Protein AF-A0A414RBR1-F1 (afdb_monomer_lite)

Structure (mmCIF, N/CA/C/O backbone):
data_AF-A0A414RBR1-F1
#
_entry.id   AF-A0A414RBR1-F1
#
loop_
_atom_site.group_PDB
_atom_site.id
_atom_site.type_symbol
_atom_site.label_atom_id
_atom_site.label_alt_id
_atom_site.label_comp_id
_atom_site.label_asym_id
_atom_site.label_entity_id
_atom_site.label_seq_id
_atom_site.pdbx_PDB_ins_code
_atom_site.Cartn_x
_atom_site.Cartn_y
_atom_site.Cartn_z
_atom_site.occupancy
_atom_site.B_iso_or_equiv
_atom_site.auth_seq_id
_atom_site.auth_comp_id
_atom_site.auth_asym_id
_atom_site.auth_atom_id
_atom_site.pdbx_PDB_model_num
ATOM 1 N N . ALA A 1 1 ? -23.745 4.382 7.508 1.00 47.31 1 ALA A N 1
ATOM 2 C CA . ALA A 1 1 ? -23.301 4.927 8.810 1.00 47.31 1 ALA A CA 1
ATOM 3 C C . ALA A 1 1 ? -24.343 4.579 9.863 1.00 47.31 1 ALA A C 1
ATOM 5 O O . ALA A 1 1 ? -25.525 4.709 9.572 1.00 47.31 1 ALA A O 1
ATOM 6 N N . ILE A 1 2 ? -23.935 4.115 11.048 1.00 47.78 2 ILE A N 1
ATOM 7 C CA . ILE A 1 2 ? -24.866 3.953 12.175 1.00 47.78 2 ILE A CA 1
ATOM 8 C C . ILE A 1 2 ? -25.312 5.358 12.589 1.00 47.78 2 ILE A C 1
ATOM 10 O O . ILE A 1 2 ? -24.468 6.207 12.883 1.00 47.78 2 ILE A O 1
ATOM 14 N N . THR A 1 3 ? -26.616 5.621 12.568 1.00 46.06 3 THR A N 1
ATOM 15 C CA . THR A 1 3 ? -27.201 6.905 12.969 1.00 46.06 3 THR A CA 1
ATOM 16 C C . THR A 1 3 ? -26.721 7.266 14.381 1.00 46.06 3 THR A C 1
ATOM 18 O O . THR A 1 3 ? -26.998 6.537 15.328 1.00 46.06 3 THR A O 1
ATOM 21 N N . GLY A 1 4 ? -25.962 8.361 14.518 1.00 55.44 4 GLY A N 1
ATOM 22 C CA . GLY A 1 4 ? -25.436 8.844 15.804 1.00 55.44 4 GLY A CA 1
ATOM 23 C C . GLY A 1 4 ? -23.935 8.635 16.061 1.00 55.44 4 GLY A C 1
ATOM 24 O O . GLY A 1 4 ? -23.436 9.162 17.052 1.00 55.44 4 GLY A O 1
ATOM 25 N N . MET A 1 5 ? -23.188 7.939 15.193 1.00 66.56 5 MET A N 1
ATOM 26 C CA . MET A 1 5 ? -21.717 7.955 15.265 1.00 66.56 5 MET A CA 1
ATOM 27 C C . MET A 1 5 ? -21.146 9.214 14.604 1.00 66.56 5 MET A C 1
ATOM 29 O O . MET A 1 5 ? -21.407 9.471 13.430 1.00 66.56 5 MET A O 1
ATOM 33 N N . SER A 1 6 ? -20.338 9.971 15.348 1.00 72.81 6 SER A N 1
ATOM 34 C CA . SER A 1 6 ? -19.590 11.128 14.851 1.00 72.81 6 SER A CA 1
ATOM 35 C C . SER A 1 6 ? -18.078 10.876 14.889 1.00 72.81 6 SER A C 1
ATOM 37 O O . SER A 1 6 ? -17.533 10.300 15.838 1.00 72.81 6 SER A O 1
ATOM 39 N N . TYR A 1 7 ? -17.392 11.325 13.840 1.00 76.56 7 TYR A N 1
ATOM 40 C CA . TYR A 1 7 ? -15.932 11.390 13.808 1.00 76.56 7 TYR A CA 1
ATOM 41 C C . TYR A 1 7 ? -15.462 12.702 14.431 1.00 76.56 7 TYR A C 1
ATOM 43 O O . TYR A 1 7 ? -16.130 13.733 14.321 1.00 76.56 7 TYR A O 1
ATOM 51 N N . LEU A 1 8 ? -14.307 12.668 15.090 1.00 77.69 8 LEU A N 1
ATOM 52 C CA . LEU A 1 8 ? -13.676 13.878 15.602 1.00 77.69 8 LEU A CA 1
ATOM 53 C C . LEU A 1 8 ? -13.139 14.721 14.434 1.00 77.69 8 LEU A C 1
ATOM 55 O O . LEU A 1 8 ? -12.698 14.156 13.434 1.00 77.69 8 LEU A O 1
ATOM 59 N N . PRO A 1 9 ? -13.078 16.060 14.557 1.00 74.69 9 PRO A N 1
ATOM 60 C CA . PRO A 1 9 ? -12.467 16.908 13.533 1.00 74.69 9 PRO A CA 1
ATOM 61 C C . PRO A 1 9 ? -11.036 16.493 13.167 1.00 74.69 9 PRO A C 1
ATOM 63 O O . PRO A 1 9 ? -10.667 16.560 12.001 1.00 74.69 9 PRO A O 1
ATOM 66 N N . SER A 1 10 ? -10.251 16.003 14.132 1.00 73.00 10 SER A N 1
ATOM 67 C CA . SER A 1 10 ? -8.903 15.471 13.893 1.00 73.00 10 SER A CA 1
ATOM 68 C C . SER A 1 10 ? -8.895 14.175 13.075 1.00 73.00 10 SER A C 1
ATOM 70 O O . SER A 1 10 ? -7.985 13.969 12.283 1.00 73.00 10 SER A O 1
ATOM 72 N N . GLU A 1 11 ? -9.908 13.319 13.220 1.00 74.88 11 GLU A N 1
ATOM 73 C CA . GLU A 1 11 ? -10.075 12.116 12.391 1.00 74.88 11 GLU A CA 1
ATOM 74 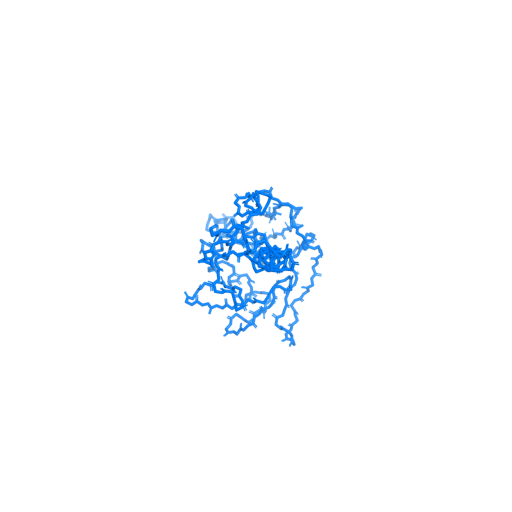C C . GLU A 1 11 ? -10.506 12.500 10.973 1.00 74.88 11 GLU A C 1
ATOM 76 O O . GLU A 1 11 ? -9.955 11.999 9.998 1.00 74.88 11 GLU A O 1
ATOM 81 N N . ILE A 1 12 ? -11.416 13.470 10.853 1.00 70.50 12 ILE A N 1
ATOM 82 C CA . ILE A 1 12 ? -11.856 13.993 9.555 1.00 70.50 12 ILE A CA 1
ATOM 83 C C . ILE A 1 12 ? -10.700 14.650 8.800 1.00 70.50 12 ILE A C 1
ATOM 85 O O . ILE A 1 12 ? -10.550 14.426 7.603 1.00 70.50 12 ILE A O 1
ATOM 89 N N . GLN A 1 13 ? -9.851 15.415 9.491 1.00 66.19 13 GLN A N 1
ATOM 90 C CA . GLN A 1 13 ? -8.669 16.025 8.883 1.00 66.19 13 GLN A CA 1
ATOM 91 C C . GLN A 1 13 ? -7.728 14.980 8.279 1.00 66.19 13 GLN A C 1
ATOM 93 O O . GLN A 1 13 ? -7.186 15.221 7.207 1.00 66.19 13 GLN A O 1
ATOM 98 N N . THR A 1 14 ? -7.581 13.806 8.902 1.00 66.06 14 THR A N 1
ATOM 99 C CA . THR A 1 14 ? -6.725 12.736 8.358 1.00 66.06 14 THR A CA 1
ATOM 100 C C . THR A 1 14 ? -7.286 12.057 7.108 1.00 66.06 14 THR A C 1
ATOM 102 O O . THR A 1 14 ? -6.515 11.487 6.345 1.00 66.06 14 THR A O 1
ATOM 105 N N . PHE A 1 15 ? -8.598 12.149 6.854 1.00 64.25 15 PHE A N 1
ATOM 106 C CA . PHE A 1 15 ? -9.256 11.468 5.733 1.00 64.25 15 PHE A CA 1
ATOM 107 C C . PHE A 1 15 ? -8.957 12.061 4.348 1.00 64.25 15 PHE A C 1
ATOM 109 O O . PHE A 1 15 ? -9.255 11.416 3.346 1.00 64.25 15 PHE A O 1
ATOM 116 N N . GLY A 1 16 ? -8.420 13.282 4.270 1.00 53.22 16 GLY A N 1
ATOM 117 C CA . GLY A 1 16 ? -8.285 14.006 2.999 1.00 53.22 16 GLY A CA 1
ATOM 118 C C . GLY A 1 16 ? -7.032 14.865 2.855 1.00 53.22 16 GLY A C 1
ATOM 119 O O . GLY A 1 16 ? -6.900 15.574 1.858 1.00 53.22 16 GLY A O 1
ATOM 120 N N . THR A 1 17 ? -6.109 14.838 3.819 1.00 58.72 17 THR A N 1
ATOM 121 C CA . THR A 1 17 ? -4.836 15.553 3.696 1.00 58.72 17 THR A CA 1
ATOM 122 C C . THR A 1 17 ? -3.817 14.722 2.919 1.00 58.72 17 THR A C 1
ATOM 124 O O . THR A 1 17 ? -3.372 13.658 3.346 1.00 58.72 17 THR A O 1
ATOM 127 N N . ILE A 1 18 ? -3.442 15.246 1.748 1.00 56.06 18 ILE A N 1
ATOM 128 C CA . ILE A 1 18 ? -2.525 14.621 0.776 1.00 56.06 18 ILE A CA 1
ATOM 129 C C . ILE A 1 18 ? -1.086 14.502 1.321 1.00 56.06 18 ILE A C 1
ATOM 131 O O . ILE A 1 18 ? -0.290 13.721 0.816 1.00 56.06 18 ILE A O 1
ATOM 135 N N . GLN A 1 19 ? -0.756 15.257 2.371 1.00 65.94 19 GLN A N 1
ATOM 136 C CA . GLN A 1 19 ? 0.609 15.424 2.859 1.00 65.94 19 GLN A CA 1
ATOM 137 C C . GLN A 1 19 ? 0.665 15.173 4.370 1.00 65.94 19 GLN A C 1
ATOM 139 O O . GLN A 1 19 ? 0.590 16.092 5.185 1.00 65.94 19 GLN A O 1
ATOM 144 N N . GLN A 1 20 ? 0.719 13.900 4.753 1.00 80.25 20 GLN A N 1
ATOM 145 C CA . GLN A 1 20 ? 0.995 13.490 6.129 1.00 80.25 20 GLN A CA 1
ATOM 146 C C . GLN A 1 20 ? 2.149 12.487 6.126 1.00 80.25 20 GLN A C 1
ATOM 148 O O . GLN A 1 20 ? 2.267 11.732 5.170 1.00 80.25 20 GLN A O 1
ATOM 153 N N . PRO A 1 21 ? 2.994 12.436 7.165 1.00 90.75 21 PRO A N 1
ATOM 154 C CA . PRO A 1 21 ? 4.058 11.443 7.218 1.00 90.75 21 PRO A CA 1
ATOM 155 C C . PRO A 1 21 ? 3.514 10.013 7.218 1.00 90.75 21 PRO A C 1
ATOM 157 O O . PRO A 1 21 ? 2.479 9.733 7.840 1.00 90.75 21 PRO A O 1
ATOM 160 N N . PHE A 1 22 ? 4.242 9.094 6.589 1.00 93.06 22 PHE A N 1
ATOM 161 C CA . PHE A 1 22 ? 3.967 7.668 6.717 1.00 93.06 22 PHE A CA 1
ATOM 162 C C . PHE A 1 22 ? 4.243 7.205 8.156 1.00 93.06 22 PHE A C 1
ATOM 164 O O . PHE A 1 22 ? 5.182 7.656 8.830 1.00 93.06 22 PHE A O 1
ATOM 171 N N . LYS A 1 23 ? 3.416 6.285 8.652 1.00 93.50 23 LYS A N 1
ATOM 172 C CA . LYS A 1 23 ? 3.576 5.676 9.978 1.00 93.50 23 LYS A CA 1
ATOM 173 C C . LYS A 1 23 ? 4.597 4.550 9.936 1.00 93.50 23 LYS A C 1
ATOM 175 O O . LYS A 1 23 ? 5.413 4.438 10.851 1.00 93.50 23 LYS A O 1
ATOM 180 N N . THR A 1 24 ? 4.552 3.721 8.898 1.00 95.81 24 THR A N 1
ATOM 181 C CA . THR A 1 24 ? 5.395 2.529 8.802 1.00 95.81 24 THR A CA 1
ATOM 182 C C . THR A 1 24 ? 6.837 2.913 8.489 1.00 95.81 24 THR A C 1
ATOM 184 O O . THR A 1 24 ? 7.117 3.706 7.591 1.00 95.81 24 THR A O 1
ATOM 187 N N . ARG A 1 25 ? 7.779 2.344 9.248 1.00 95.44 25 ARG A N 1
ATOM 188 C CA . ARG A 1 25 ? 9.220 2.593 9.124 1.00 95.44 25 ARG A CA 1
ATOM 189 C C . ARG A 1 25 ? 9.972 1.321 8.785 1.00 95.44 25 ARG A C 1
ATOM 191 O O . ARG A 1 25 ? 9.668 0.254 9.316 1.00 95.44 25 ARG A O 1
ATOM 198 N N . GLY A 1 26 ? 11.000 1.478 7.959 1.00 90.44 26 GLY A N 1
ATOM 199 C CA . GLY A 1 26 ? 11.822 0.381 7.485 1.00 90.44 26 GLY A CA 1
ATOM 200 C C . GLY A 1 26 ? 11.125 -0.468 6.428 1.00 90.44 26 GLY A C 1
ATOM 201 O O . GLY A 1 26 ? 10.006 -0.199 5.996 1.00 90.44 26 GLY A O 1
ATOM 202 N N . TYR A 1 27 ? 11.835 -1.508 6.021 1.00 90.44 27 TYR A N 1
ATOM 203 C CA . TYR A 1 27 ? 11.432 -2.436 4.980 1.00 90.44 27 TYR A CA 1
ATOM 204 C C . TYR A 1 27 ? 11.510 -3.857 5.527 1.00 90.44 27 TYR A C 1
ATOM 206 O O . TYR A 1 27 ? 12.488 -4.217 6.189 1.00 90.44 27 TYR A O 1
ATOM 214 N N . LYS A 1 28 ? 10.501 -4.670 5.222 1.00 92.88 28 LYS A N 1
ATOM 215 C CA . LYS A 1 28 ? 10.586 -6.126 5.351 1.00 92.88 28 LYS A CA 1
ATOM 216 C C . LYS A 1 28 ? 10.245 -6.723 3.991 1.00 92.88 28 LYS A C 1
ATOM 218 O O . LYS A 1 28 ? 9.163 -6.410 3.482 1.00 92.88 28 LYS A O 1
ATOM 223 N N . PRO A 1 29 ? 11.136 -7.556 3.422 1.00 91.69 29 PRO A N 1
ATOM 224 C CA . PRO A 1 29 ? 10.839 -8.289 2.204 1.00 91.69 29 PRO A CA 1
ATOM 225 C C . PRO A 1 29 ? 9.559 -9.100 2.326 1.00 91.69 29 PRO A C 1
ATOM 227 O O . PRO A 1 29 ? 9.114 -9.414 3.431 1.00 91.69 29 PRO A O 1
ATOM 230 N N . TYR A 1 30 ? 9.015 -9.457 1.169 1.00 96.12 30 TYR A N 1
ATOM 231 C CA . TYR A 1 30 ? 7.874 -10.348 1.085 1.00 96.12 30 TYR A CA 1
ATOM 232 C C . TYR A 1 30 ? 8.116 -11.666 1.843 1.00 96.12 30 TYR A C 1
ATOM 234 O O . TYR A 1 30 ? 9.139 -12.327 1.646 1.00 96.12 30 TYR A O 1
ATOM 242 N N . ASP A 1 31 ? 7.156 -12.045 2.685 1.00 96.81 31 ASP A N 1
ATOM 243 C CA . ASP A 1 31 ? 7.076 -13.342 3.352 1.00 96.81 31 ASP A CA 1
ATOM 244 C C . ASP A 1 31 ? 5.935 -14.179 2.737 1.00 96.81 31 ASP A C 1
ATOM 246 O O . ASP A 1 31 ? 4.757 -13.856 2.942 1.00 96.81 31 ASP A O 1
ATOM 250 N N . PRO A 1 32 ? 6.241 -15.284 2.029 1.00 96.38 32 PRO A N 1
ATOM 251 C CA . PRO A 1 32 ? 5.228 -16.136 1.412 1.00 96.38 32 PRO A CA 1
ATOM 252 C C . PRO A 1 32 ? 4.354 -16.886 2.421 1.00 96.38 32 PRO A C 1
ATOM 254 O O . PRO A 1 32 ? 3.201 -17.196 2.110 1.00 96.38 32 PRO A O 1
ATOM 257 N N . GLY A 1 33 ? 4.867 -17.164 3.627 1.00 96.50 33 GLY A N 1
ATOM 258 C CA . GLY A 1 33 ? 4.132 -17.898 4.658 1.00 96.50 33 GLY A CA 1
ATOM 259 C C . GLY A 1 33 ? 2.928 -17.117 5.178 1.00 96.50 33 GLY A C 1
ATOM 260 O O . GLY A 1 33 ? 1.886 -17.699 5.471 1.00 96.50 33 GLY A O 1
ATOM 261 N N . THR A 1 34 ? 3.055 -15.792 5.233 1.00 96.44 34 THR A N 1
ATOM 262 C CA . THR A 1 34 ? 2.003 -14.872 5.690 1.00 96.44 34 THR A CA 1
ATOM 263 C C . THR A 1 34 ? 1.411 -14.017 4.568 1.00 96.44 34 THR A C 1
ATOM 265 O O . THR A 1 34 ? 0.489 -13.247 4.815 1.00 96.44 34 THR A O 1
ATOM 268 N N . ASN A 1 35 ? 1.913 -14.159 3.337 1.00 97.94 35 ASN A N 1
ATOM 269 C CA . ASN A 1 35 ? 1.598 -13.299 2.194 1.00 97.94 35 ASN A CA 1
ATOM 270 C C . ASN A 1 35 ? 1.748 -11.805 2.512 1.00 97.94 35 ASN A C 1
ATOM 272 O O . ASN A 1 35 ? 0.879 -10.997 2.177 1.00 97.94 35 ASN A O 1
ATOM 276 N N . SER A 1 36 ? 2.820 -11.454 3.225 1.00 97.75 36 SER A N 1
ATOM 277 C CA . SER A 1 36 ? 2.977 -10.127 3.810 1.00 97.75 36 SER A CA 1
ATOM 278 C C . SER A 1 36 ? 4.201 -9.392 3.291 1.00 97.75 36 SER A C 1
ATOM 280 O O . SER A 1 36 ? 5.220 -10.000 2.979 1.00 97.75 36 SER A O 1
ATOM 282 N N . ILE A 1 37 ? 4.111 -8.068 3.212 1.00 97.50 37 ILE A N 1
ATOM 283 C CA . ILE A 1 37 ? 5.230 -7.180 2.894 1.00 97.50 37 ILE A CA 1
ATOM 284 C C . ILE A 1 37 ? 5.161 -5.926 3.770 1.00 97.50 37 ILE A C 1
ATOM 286 O O . ILE A 1 37 ? 4.084 -5.483 4.176 1.00 97.50 37 ILE A O 1
ATOM 290 N N . THR A 1 38 ? 6.315 -5.340 4.093 1.00 97.25 38 THR A N 1
ATOM 291 C CA . THR A 1 38 ? 6.377 -4.033 4.764 1.00 97.25 38 THR A CA 1
ATOM 292 C C . THR A 1 38 ? 7.083 -3.022 3.874 1.00 97.25 38 THR A C 1
ATOM 294 O O . THR A 1 38 ? 8.264 -3.178 3.574 1.00 97.25 38 THR A O 1
ATOM 297 N N . ILE A 1 39 ? 6.351 -1.977 3.501 1.00 96.06 39 ILE A N 1
ATOM 298 C CA . ILE A 1 39 ? 6.760 -0.856 2.662 1.00 96.06 39 ILE A CA 1
ATOM 299 C C . ILE A 1 39 ? 6.666 0.408 3.527 1.00 96.06 39 ILE A C 1
ATOM 301 O O . ILE A 1 39 ? 5.610 1.029 3.632 1.00 96.06 39 ILE A O 1
ATOM 305 N N . GLY A 1 40 ? 7.757 0.760 4.203 1.00 95.38 40 GLY A N 1
ATOM 306 C CA . GLY A 1 40 ? 7.827 1.931 5.081 1.00 95.38 40 GLY A CA 1
ATOM 307 C C . GLY A 1 40 ? 8.934 2.908 4.699 1.00 95.38 40 GLY A C 1
ATOM 308 O O . GLY A 1 40 ? 9.706 2.665 3.769 1.00 95.38 40 GLY A O 1
ATOM 309 N N . VAL A 1 41 ? 9.046 4.011 5.442 1.00 96.81 41 VAL A N 1
ATOM 310 C CA . VAL A 1 41 ? 10.093 5.028 5.233 1.00 96.81 41 VAL A CA 1
ATOM 311 C C . VAL A 1 41 ? 11.482 4.393 5.249 1.00 96.81 41 VAL A C 1
ATOM 313 O O . VAL A 1 41 ? 11.800 3.598 6.138 1.00 96.81 41 VAL A O 1
ATOM 316 N N . GLY A 1 42 ? 12.300 4.755 4.262 1.00 94.56 42 GLY A N 1
ATOM 317 C CA . GLY A 1 42 ? 13.624 4.189 4.017 1.00 94.56 42 GLY A CA 1
ATOM 318 C C . GLY A 1 42 ? 13.628 2.960 3.101 1.00 94.56 42 GLY A C 1
ATOM 319 O O . GLY A 1 42 ? 14.706 2.484 2.749 1.00 94.56 42 GLY A O 1
ATOM 320 N N . SER A 1 43 ? 12.463 2.446 2.688 1.00 94.81 43 SER A N 1
ATOM 321 C CA . SER A 1 43 ? 12.394 1.374 1.686 1.00 94.81 43 SER A CA 1
ATOM 322 C C . SER A 1 43 ? 12.881 1.873 0.328 1.00 94.81 43 SER A C 1
ATOM 324 O O . SER A 1 43 ? 12.553 2.990 -0.078 1.00 94.81 43 SER A O 1
ATOM 326 N N . ARG A 1 44 ? 13.617 1.023 -0.395 1.00 93.88 44 ARG A N 1
ATOM 327 C CA . ARG A 1 44 ? 14.075 1.298 -1.759 1.00 93.88 44 ARG A CA 1
ATOM 328 C C . ARG A 1 44 ? 13.732 0.139 -2.686 1.00 93.88 44 ARG A C 1
ATOM 330 O O . ARG A 1 44 ? 14.067 -1.004 -2.388 1.00 93.88 44 ARG A O 1
ATOM 337 N N . PHE A 1 45 ? 13.133 0.453 -3.830 1.00 91.38 45 PHE A N 1
ATOM 338 C CA . PHE A 1 45 ? 12.705 -0.518 -4.836 1.00 91.38 45 PHE A CA 1
ATOM 339 C C . PHE A 1 45 ? 13.360 -0.211 -6.177 1.00 91.38 45 PHE A C 1
ATOM 341 O O . PHE A 1 45 ? 13.358 0.933 -6.623 1.00 91.38 45 PHE A O 1
ATOM 348 N N . ASN A 1 46 ? 13.925 -1.224 -6.829 1.00 89.44 46 ASN A N 1
ATOM 349 C CA . ASN A 1 46 ? 14.426 -1.112 -8.196 1.00 89.44 46 ASN A CA 1
ATOM 350 C C . ASN A 1 46 ? 13.359 -1.654 -9.152 1.00 89.44 46 ASN A C 1
ATOM 352 O O . ASN A 1 46 ? 12.896 -2.776 -8.967 1.00 89.44 46 ASN A O 1
ATOM 356 N N . LEU A 1 47 ? 12.981 -0.866 -10.159 1.00 84.00 47 LEU A N 1
ATOM 357 C CA . LEU A 1 47 ? 11.960 -1.242 -11.139 1.00 84.00 47 LEU A CA 1
ATOM 358 C C . LEU A 1 47 ? 12.511 -2.069 -12.311 1.00 84.00 47 LEU A C 1
ATOM 360 O O . LEU A 1 47 ? 11.753 -2.497 -13.175 1.00 84.00 47 LEU A O 1
ATOM 364 N N . GLY A 1 48 ? 13.827 -2.294 -12.373 1.00 83.44 48 GLY A N 1
ATOM 365 C CA . GLY A 1 48 ? 14.483 -3.114 -13.398 1.00 83.44 48 GLY A CA 1
ATOM 366 C C . GLY A 1 48 ? 14.591 -2.457 -14.778 1.00 83.44 48 GLY A C 1
ATOM 367 O O . GLY A 1 48 ? 15.241 -3.002 -15.663 1.00 83.44 48 GLY A O 1
ATOM 368 N N . ASN A 1 49 ? 14.010 -1.271 -14.960 1.00 81.50 49 ASN A N 1
ATOM 369 C CA . ASN A 1 49 ? 14.005 -0.496 -16.204 1.00 81.50 49 ASN A CA 1
ATOM 370 C C . ASN A 1 49 ? 14.843 0.795 -16.111 1.00 81.50 49 ASN A C 1
ATOM 372 O O . ASN A 1 49 ? 14.622 1.736 -16.868 1.00 81.50 49 ASN A O 1
ATOM 376 N N . GLY A 1 50 ? 15.773 0.857 -15.153 1.00 84.44 50 GLY A N 1
ATOM 377 C CA . GLY A 1 50 ? 16.614 2.031 -14.901 1.00 84.44 50 GLY A CA 1
ATOM 378 C C . GLY A 1 50 ? 16.012 3.055 -13.932 1.00 84.44 50 GLY A C 1
ATOM 379 O O . GLY A 1 50 ? 16.712 3.997 -13.562 1.00 84.44 50 GLY A O 1
ATOM 380 N N . TYR A 1 51 ? 14.768 2.861 -13.477 1.00 88.69 51 TYR A N 1
ATOM 381 C CA . TYR A 1 51 ? 14.197 3.614 -12.359 1.00 88.69 51 TYR A CA 1
ATOM 382 C C . TYR A 1 51 ? 14.362 2.879 -11.032 1.00 88.69 51 TYR A C 1
ATOM 384 O O . TYR A 1 51 ? 14.292 1.650 -10.939 1.00 88.69 51 TYR A O 1
ATOM 392 N N . SER A 1 52 ? 14.510 3.661 -9.972 1.00 91.19 52 SER A N 1
ATOM 393 C CA . SER A 1 52 ? 14.345 3.196 -8.602 1.00 91.19 52 SER A CA 1
ATOM 394 C C . SER A 1 52 ? 13.487 4.173 -7.815 1.00 91.19 52 SER A C 1
ATOM 396 O O . SER A 1 52 ? 13.397 5.342 -8.167 1.00 91.19 52 SER A O 1
ATOM 398 N N . MET A 1 53 ? 12.853 3.695 -6.755 1.00 92.69 53 MET A N 1
ATOM 399 C CA . MET A 1 53 ? 12.018 4.513 -5.887 1.00 92.69 53 MET A CA 1
ATOM 400 C C . MET A 1 53 ? 12.484 4.384 -4.450 1.00 92.69 53 MET A C 1
ATOM 402 O O . MET A 1 53 ? 12.827 3.286 -4.010 1.00 92.69 53 MET A O 1
ATOM 406 N N . THR A 1 54 ? 12.445 5.492 -3.722 1.00 95.31 54 THR A N 1
ATOM 407 C CA . THR A 1 54 ? 12.773 5.562 -2.300 1.00 95.31 54 THR A CA 1
ATOM 408 C C . THR A 1 54 ? 11.583 6.136 -1.546 1.00 95.31 54 THR A C 1
ATOM 410 O O . THR A 1 54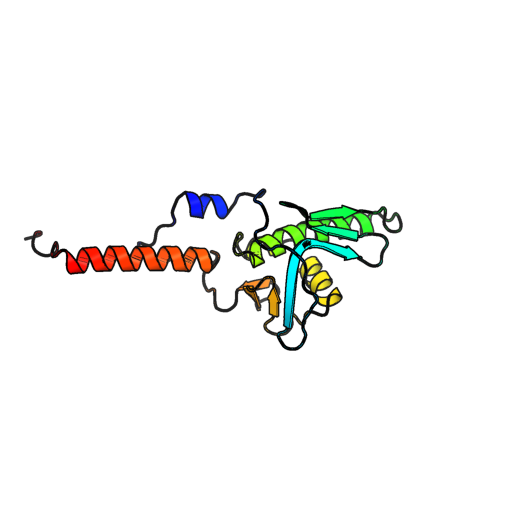 ? 11.094 7.215 -1.875 1.00 95.31 54 THR A O 1
ATOM 413 N N . VAL A 1 55 ? 11.115 5.428 -0.522 1.00 96.12 55 VAL A N 1
ATOM 414 C CA . VAL A 1 55 ? 10.050 5.912 0.361 1.00 96.12 55 VAL A CA 1
ATOM 415 C C . VAL A 1 55 ? 10.658 6.908 1.348 1.00 96.12 55 VAL A C 1
ATOM 417 O O . VAL A 1 55 ? 11.471 6.525 2.192 1.00 96.12 55 VAL A O 1
ATOM 420 N N . GLN A 1 56 ? 10.285 8.179 1.220 1.00 95.25 56 GLN A N 1
ATOM 421 C CA . GLN A 1 56 ? 10.700 9.268 2.105 1.00 95.25 56 GLN A CA 1
ATOM 422 C C . GLN A 1 56 ? 9.689 9.445 3.245 1.00 95.25 56 GLN A C 1
ATOM 424 O O . GLN A 1 56 ? 8.831 8.595 3.454 1.00 95.25 56 GLN A O 1
ATOM 429 N N . GLU A 1 57 ? 9.823 10.517 4.024 1.00 94.00 57 GLU A N 1
ATOM 430 C CA . GLU A 1 57 ? 9.021 10.768 5.227 1.00 94.00 57 GLU A CA 1
ATOM 431 C C . GLU A 1 57 ? 7.510 10.825 4.950 1.00 94.00 57 GLU A C 1
ATOM 433 O O . GLU A 1 57 ? 6.721 10.232 5.686 1.00 94.00 57 GLU A O 1
ATOM 438 N N . ASP A 1 58 ? 7.122 11.536 3.895 1.00 89.75 58 ASP A N 1
ATOM 439 C CA . ASP A 1 58 ? 5.741 11.880 3.544 1.00 89.75 58 ASP A CA 1
ATOM 440 C C . ASP A 1 58 ? 5.458 11.785 2.032 1.00 89.75 58 ASP A C 1
ATOM 442 O O . ASP A 1 58 ? 4.400 12.209 1.573 1.00 89.75 58 ASP A O 1
ATOM 446 N N . PHE A 1 59 ? 6.396 11.246 1.246 1.00 91.31 59 PHE A N 1
ATOM 447 C CA . PHE A 1 59 ? 6.217 10.999 -0.186 1.00 91.31 59 PHE A CA 1
ATOM 448 C C . PHE A 1 59 ? 7.104 9.856 -0.692 1.00 91.31 59 PHE A C 1
ATOM 450 O O . PHE A 1 59 ? 8.053 9.424 -0.034 1.00 91.31 59 PHE A O 1
ATOM 457 N N . VAL A 1 60 ? 6.824 9.379 -1.903 1.00 93.75 60 VAL A N 1
ATOM 458 C CA . VAL A 1 60 ? 7.688 8.436 -2.627 1.00 93.75 60 VAL A CA 1
ATOM 459 C C . VAL A 1 60 ? 8.509 9.204 -3.659 1.00 93.75 60 VAL A C 1
ATOM 461 O O . VAL A 1 60 ? 7.964 9.924 -4.492 1.00 93.75 60 VAL A O 1
ATOM 464 N N . TRP A 1 61 ? 9.831 9.072 -3.595 1.00 93.44 61 TRP A N 1
ATOM 465 C CA . TRP A 1 61 ? 10.765 9.729 -4.504 1.00 93.44 61 TRP A CA 1
ATOM 466 C C . TRP A 1 61 ? 11.190 8.784 -5.626 1.00 93.44 61 TRP A C 1
ATOM 468 O O . TRP A 1 61 ? 11.680 7.690 -5.346 1.00 93.44 61 TRP A O 1
ATOM 478 N N . GLY A 1 62 ? 11.040 9.209 -6.880 1.00 90.69 62 GLY A N 1
ATOM 479 C CA . GLY A 1 62 ? 11.584 8.513 -8.047 1.00 90.69 62 GLY A CA 1
ATOM 480 C C . GLY A 1 62 ? 13.003 8.974 -8.377 1.00 90.69 62 GLY A C 1
ATOM 481 O O . GLY A 1 62 ? 13.287 10.168 -8.400 1.00 90.69 62 GLY A O 1
ATOM 482 N N . GLU A 1 63 ? 13.889 8.028 -8.669 1.00 88.00 63 GLU A N 1
ATOM 483 C CA . GLU A 1 63 ? 15.272 8.257 -9.087 1.00 88.00 63 GLU A CA 1
ATOM 484 C C . GLU A 1 63 ? 15.569 7.520 -10.396 1.00 88.00 63 GLU A C 1
ATOM 486 O O . GLU A 1 63 ? 15.094 6.403 -10.614 1.00 88.00 63 GLU A O 1
ATOM 491 N N . GLY A 1 64 ? 16.438 8.106 -11.219 1.00 83.25 64 GLY A N 1
ATOM 492 C CA . GLY A 1 64 ? 16.881 7.534 -12.491 1.00 83.25 64 GLY A CA 1
ATOM 493 C C . GLY A 1 64 ? 16.267 8.230 -13.703 1.00 83.25 64 GLY A C 1
ATOM 494 O O . GLY A 1 64 ? 15.361 9.048 -13.580 1.00 83.25 64 GLY A O 1
ATOM 495 N N . TYR A 1 65 ? 16.801 7.905 -14.878 1.00 73.75 65 TYR A N 1
ATOM 496 C CA . TYR A 1 65 ? 16.349 8.430 -16.176 1.00 73.75 65 TYR A CA 1
ATOM 497 C C . TYR A 1 65 ? 15.742 7.328 -17.060 1.00 73.75 65 TYR A C 1
ATOM 499 O O . TYR A 1 65 ? 15.520 7.532 -18.255 1.00 73.75 65 TYR A O 1
ATOM 507 N N . GLY A 1 66 ? 15.529 6.142 -16.476 1.00 77.31 66 GLY A N 1
ATOM 508 C CA . GLY A 1 66 ? 15.032 4.969 -17.179 1.00 77.31 66 GLY A CA 1
ATOM 509 C C . GLY A 1 66 ? 15.843 4.621 -18.419 1.00 77.31 66 GLY A C 1
ATOM 510 O O . GLY A 1 66 ? 17.044 4.879 -18.505 1.00 77.31 66 GLY A O 1
ATOM 511 N N . ASN A 1 67 ? 15.137 4.090 -19.416 1.00 77.12 67 ASN A N 1
ATOM 512 C CA . ASN A 1 67 ? 15.657 3.892 -20.767 1.00 77.12 67 ASN A CA 1
ATOM 513 C C . ASN A 1 67 ? 15.436 5.124 -21.675 1.00 77.12 67 ASN A C 1
ATOM 515 O O . ASN A 1 67 ? 15.662 5.041 -22.881 1.00 77.12 67 ASN A O 1
ATOM 519 N N . GLY A 1 68 ? 14.975 6.255 -21.120 1.00 72.75 68 GLY A N 1
ATOM 520 C CA . GLY A 1 68 ? 14.732 7.504 -21.850 1.00 72.75 68 GLY A CA 1
ATOM 521 C C . GLY A 1 68 ? 13.440 7.554 -22.676 1.00 72.75 68 GLY A C 1
ATOM 522 O O . GLY A 1 68 ? 13.328 8.405 -23.560 1.00 72.75 68 GLY A O 1
ATOM 523 N N . SER A 1 69 ? 12.473 6.656 -22.438 1.00 83.25 69 SER A N 1
ATOM 524 C CA . SER A 1 69 ? 11.172 6.684 -23.119 1.00 83.25 69 SER A CA 1
ATOM 525 C C . SER A 1 69 ? 10.109 7.408 -22.285 1.00 83.25 69 SER A C 1
ATOM 527 O O . SER A 1 69 ? 9.968 7.167 -21.088 1.00 83.25 69 SER A O 1
ATOM 529 N N . LYS A 1 70 ? 9.289 8.245 -22.937 1.00 85.31 70 LYS A N 1
ATOM 530 C CA . LYS A 1 70 ? 8.190 8.973 -22.279 1.00 85.31 70 LYS A CA 1
ATOM 531 C C . LYS A 1 70 ? 7.178 8.033 -21.604 1.00 85.31 70 LYS A C 1
ATOM 533 O O . LYS A 1 70 ? 6.619 8.370 -20.568 1.00 85.31 70 LYS A O 1
ATOM 538 N N . ALA A 1 71 ? 6.948 6.857 -22.187 1.00 85.50 71 ALA A N 1
ATOM 539 C CA . ALA A 1 71 ? 6.049 5.859 -21.614 1.00 85.50 71 ALA A CA 1
ATOM 540 C C . ALA A 1 71 ? 6.602 5.276 -20.303 1.00 85.50 71 ALA A C 1
ATOM 542 O O . ALA A 1 71 ? 5.837 5.037 -19.368 1.00 85.50 71 ALA A O 1
ATOM 543 N N . ASP A 1 72 ? 7.922 5.082 -20.210 1.00 84.31 72 ASP A N 1
ATOM 544 C CA . ASP A 1 72 ? 8.556 4.628 -18.972 1.00 84.31 72 ASP A CA 1
ATOM 545 C C . ASP A 1 72 ? 8.510 5.713 -17.886 1.00 84.31 72 ASP A C 1
ATOM 547 O O . ASP A 1 72 ? 8.245 5.392 -16.727 1.00 84.31 72 ASP A O 1
ATOM 551 N N . ASP A 1 73 ? 8.687 6.988 -18.256 1.00 86.06 73 ASP A N 1
ATOM 552 C CA . ASP A 1 73 ? 8.536 8.130 -17.342 1.00 86.06 73 ASP A CA 1
ATOM 553 C C . ASP A 1 73 ? 7.108 8.217 -16.779 1.00 86.06 73 ASP A C 1
ATOM 555 O O . ASP A 1 73 ? 6.904 8.350 -15.570 1.00 86.06 73 ASP A O 1
ATOM 559 N N . GLU A 1 74 ? 6.096 8.121 -17.648 1.00 89.19 74 GLU A N 1
ATOM 560 C CA . GLU A 1 74 ? 4.685 8.138 -17.253 1.00 89.19 74 GLU A CA 1
ATOM 561 C C . GLU A 1 74 ? 4.355 6.955 -16.340 1.00 89.19 74 GLU A C 1
ATOM 563 O O . GLU A 1 74 ? 3.751 7.143 -15.283 1.00 89.19 74 GLU A O 1
ATOM 568 N N . ARG A 1 75 ? 4.816 5.746 -16.684 1.00 88.38 75 ARG A N 1
ATOM 569 C CA . ARG A 1 75 ? 4.634 4.563 -15.836 1.00 88.38 75 ARG A CA 1
ATOM 570 C C . ARG A 1 75 ? 5.305 4.735 -14.474 1.00 88.38 75 ARG A C 1
ATOM 572 O O . ARG A 1 75 ? 4.700 4.387 -13.464 1.00 88.38 75 ARG A O 1
ATOM 579 N N . CYS A 1 76 ? 6.516 5.292 -14.428 1.00 89.75 76 CYS A N 1
ATOM 580 C CA . CYS A 1 76 ? 7.222 5.573 -13.179 1.00 89.75 76 CYS A CA 1
ATOM 581 C C . CYS A 1 76 ? 6.414 6.528 -12.287 1.00 89.75 76 CYS A C 1
ATOM 583 O O . CYS A 1 76 ? 6.166 6.220 -11.122 1.00 89.75 76 CYS A O 1
ATOM 585 N N . ASN A 1 77 ? 5.900 7.625 -12.850 1.00 91.06 77 ASN A N 1
ATOM 586 C CA . ASN A 1 77 ? 5.055 8.575 -12.121 1.00 91.06 77 ASN A CA 1
ATOM 587 C C . ASN A 1 77 ? 3.767 7.932 -11.583 1.00 91.06 77 ASN A C 1
ATOM 589 O O . ASN A 1 77 ? 3.366 8.208 -10.450 1.00 91.06 77 ASN A O 1
ATOM 593 N N . MET A 1 78 ? 3.140 7.042 -12.357 1.00 94.69 78 MET A N 1
ATOM 594 C CA . MET A 1 78 ? 1.948 6.318 -11.910 1.00 94.69 78 MET A CA 1
ATOM 595 C C . MET A 1 78 ? 2.250 5.346 -10.767 1.00 94.69 78 MET A C 1
ATOM 597 O O . MET A 1 78 ? 1.464 5.256 -9.825 1.00 94.69 78 MET A O 1
ATOM 601 N N . ILE A 1 79 ? 3.401 4.667 -10.792 1.00 93.69 79 ILE A N 1
ATOM 602 C CA . ILE A 1 79 ? 3.820 3.803 -9.681 1.00 93.69 79 ILE A CA 1
ATOM 603 C C . ILE A 1 79 ? 4.151 4.639 -8.437 1.00 93.69 79 ILE A C 1
ATOM 605 O O . ILE A 1 79 ? 3.779 4.245 -7.337 1.00 93.69 79 ILE A O 1
ATOM 609 N N . ILE A 1 80 ? 4.779 5.810 -8.584 1.00 93.88 80 ILE A N 1
ATOM 610 C CA . ILE A 1 80 ? 5.039 6.733 -7.466 1.00 93.88 80 ILE A CA 1
ATOM 611 C C . ILE A 1 80 ? 3.724 7.152 -6.793 1.00 93.88 80 ILE A C 1
ATOM 613 O O . ILE A 1 80 ? 3.591 7.026 -5.574 1.00 93.88 80 ILE A O 1
ATOM 617 N N . GLY A 1 81 ? 2.732 7.595 -7.575 1.00 93.81 81 GLY A N 1
ATOM 618 C CA . GLY A 1 81 ? 1.400 7.932 -7.060 1.00 93.81 81 GLY A CA 1
ATOM 619 C C . GLY A 1 81 ? 0.692 6.731 -6.421 1.00 93.81 81 GLY A C 1
ATOM 620 O O . GLY A 1 81 ? 0.113 6.843 -5.335 1.00 93.81 81 GLY A O 1
ATOM 621 N N . GLY A 1 82 ? 0.810 5.558 -7.046 1.00 95.19 82 GLY A N 1
ATOM 622 C CA . GLY A 1 82 ? 0.278 4.299 -6.535 1.00 95.19 82 GLY A CA 1
ATOM 623 C C . GLY A 1 82 ? 0.886 3.891 -5.196 1.00 95.19 82 GLY A C 1
ATOM 624 O O . GLY A 1 82 ? 0.155 3.612 -4.254 1.00 95.19 82 GLY A O 1
ATOM 625 N N . LEU A 1 83 ? 2.210 3.925 -5.057 1.00 95.06 83 LEU A N 1
ATOM 626 C CA . LEU A 1 83 ? 2.882 3.605 -3.799 1.00 95.06 83 LEU A CA 1
ATOM 627 C C . LEU A 1 83 ? 2.553 4.612 -2.702 1.00 95.06 83 LEU A C 1
ATOM 629 O O . LEU A 1 83 ? 2.308 4.211 -1.568 1.00 95.06 83 LEU A O 1
ATOM 633 N N . ASN A 1 84 ? 2.492 5.903 -3.031 1.00 94.25 84 ASN A N 1
ATOM 634 C CA . ASN A 1 84 ? 2.119 6.932 -2.067 1.00 94.25 84 ASN A CA 1
ATOM 635 C C . ASN A 1 84 ? 0.723 6.669 -1.476 1.00 94.25 84 ASN A C 1
ATOM 637 O O . ASN A 1 84 ? 0.533 6.683 -0.260 1.00 94.25 84 ASN A O 1
ATOM 641 N N . THR A 1 85 ? -0.255 6.379 -2.339 1.00 93.56 85 THR A N 1
ATOM 642 C CA . THR A 1 85 ? -1.630 6.078 -1.911 1.00 93.56 85 THR A CA 1
ATOM 643 C C . THR A 1 85 ? -1.732 4.733 -1.192 1.00 93.56 85 THR A C 1
ATOM 645 O O . THR A 1 85 ? -2.426 4.643 -0.179 1.00 93.56 85 THR A O 1
ATOM 648 N N . LEU A 1 86 ? -0.999 3.717 -1.653 1.00 95.75 86 LEU A N 1
ATOM 649 C CA . LEU A 1 86 ? -0.955 2.389 -1.046 1.00 95.75 86 LEU A CA 1
ATOM 650 C C . LEU A 1 86 ? -0.405 2.417 0.380 1.00 95.75 86 LEU A C 1
ATOM 652 O O . LEU A 1 86 ? -0.999 1.804 1.261 1.00 95.75 86 LEU A O 1
ATOM 656 N N . ILE A 1 87 ? 0.707 3.120 0.620 1.00 95.62 87 ILE A N 1
ATOM 657 C CA . ILE A 1 87 ? 1.323 3.195 1.952 1.00 95.62 87 ILE A CA 1
ATOM 658 C C . ILE A 1 87 ? 0.377 3.907 2.918 1.00 95.62 87 ILE A C 1
ATOM 660 O O . ILE A 1 87 ? 0.142 3.403 4.011 1.00 95.62 87 ILE A O 1
ATOM 664 N N . HIS A 1 88 ? -0.245 5.020 2.515 1.00 93.38 88 HIS A N 1
ATOM 665 C CA . HIS A 1 88 ? -1.248 5.680 3.354 1.00 93.38 88 HIS A CA 1
ATOM 666 C C . HIS A 1 88 ? -2.466 4.803 3.637 1.00 93.38 88 HIS A C 1
ATOM 668 O O . HIS A 1 88 ? -2.965 4.787 4.763 1.00 93.38 88 HIS A O 1
ATOM 674 N N . PHE A 1 89 ? -2.964 4.073 2.643 1.00 93.31 89 PHE A N 1
ATOM 675 C CA . PHE A 1 89 ? -4.041 3.113 2.859 1.00 93.31 89 PHE A CA 1
ATOM 676 C C . PHE A 1 89 ? -3.619 2.036 3.873 1.00 93.31 89 PHE A C 1
ATOM 678 O O . PHE A 1 89 ? -4.291 1.844 4.886 1.00 93.31 89 PHE A O 1
ATOM 685 N N . ALA A 1 90 ? -2.465 1.405 3.657 1.00 94.62 90 ALA A N 1
ATOM 686 C CA . ALA A 1 90 ? -1.934 0.346 4.508 1.00 94.62 90 ALA A CA 1
ATOM 687 C C . ALA A 1 90 ? -1.601 0.830 5.932 1.00 94.62 90 ALA A C 1
ATOM 689 O O . ALA A 1 90 ? -1.767 0.089 6.898 1.00 94.62 90 ALA A O 1
ATOM 690 N N . ASP A 1 91 ? -1.222 2.097 6.088 1.00 93.12 91 ASP A N 1
ATOM 691 C CA . ASP A 1 91 ? -1.001 2.757 7.377 1.00 93.12 91 ASP A CA 1
ATOM 692 C C . ASP A 1 91 ? -2.311 3.221 8.042 1.00 93.12 91 ASP A C 1
ATOM 694 O O . ASP A 1 91 ? -2.293 3.892 9.088 1.00 93.12 91 ASP A O 1
ATOM 698 N N . GLN A 1 92 ? -3.464 2.875 7.460 1.00 90.25 92 GLN A N 1
ATOM 699 C CA . GLN A 1 92 ? -4.796 3.244 7.939 1.00 90.25 92 GLN A CA 1
ATOM 700 C C . GLN A 1 92 ? -4.968 4.766 8.030 1.00 90.25 92 GLN A C 1
ATOM 702 O O . GLN A 1 92 ? -5.526 5.301 8.994 1.00 90.25 92 GLN A O 1
ATOM 707 N N . GLN A 1 93 ? -4.388 5.473 7.066 1.00 87.56 93 GLN A N 1
ATOM 708 C CA . GLN A 1 93 ? -4.441 6.923 6.933 1.00 87.56 93 GLN A CA 1
ATOM 709 C C . GLN A 1 93 ? -5.428 7.346 5.841 1.00 87.56 93 GLN A C 1
ATOM 711 O O . GLN A 1 93 ? -6.083 8.369 6.014 1.00 87.56 93 GLN A O 1
ATOM 716 N N . TYR A 1 94 ? -5.587 6.550 4.775 1.00 86.44 94 TYR A N 1
ATOM 717 C CA . TYR A 1 94 ? -6.496 6.824 3.653 1.00 86.44 94 TYR A CA 1
ATOM 718 C C . TYR A 1 94 ? -7.599 5.791 3.477 1.00 86.44 94 TYR A C 1
ATOM 720 O O . TYR A 1 94 ? -7.454 4.624 3.830 1.00 86.44 94 TYR A O 1
ATOM 728 N N . PHE A 1 95 ? -8.686 6.247 2.853 1.00 87.50 95 PHE A N 1
ATOM 729 C CA . PHE A 1 95 ? -9.695 5.376 2.262 1.00 87.50 95 PHE A CA 1
ATOM 730 C C . PHE A 1 95 ? -9.068 4.487 1.188 1.00 87.50 95 PHE A C 1
ATOM 732 O O . PHE A 1 95 ? -8.213 4.944 0.425 1.00 87.50 95 PHE A O 1
ATOM 739 N N . SER A 1 96 ? -9.545 3.248 1.075 1.00 87.81 96 SER A N 1
ATOM 740 C CA . SER A 1 96 ? -9.100 2.323 0.027 1.00 87.81 96 SER A CA 1
ATOM 741 C C . SER A 1 96 ? -9.295 2.896 -1.379 1.00 87.81 96 SER A C 1
ATOM 743 O O . SER A 1 96 ? -8.417 2.757 -2.227 1.00 87.81 96 SER A O 1
ATOM 745 N N . SER A 1 97 ? -10.373 3.658 -1.597 1.00 89.31 97 SER A N 1
ATOM 746 C CA . SER A 1 97 ? -10.692 4.294 -2.882 1.00 89.31 97 SER A CA 1
ATOM 747 C C . SER A 1 97 ? -9.636 5.284 -3.380 1.00 89.31 97 SER A C 1
ATOM 749 O O . SER A 1 97 ? -9.639 5.645 -4.553 1.00 89.31 97 SER A O 1
ATOM 751 N N . MET A 1 98 ? -8.726 5.746 -2.514 1.00 90.56 98 MET A N 1
ATOM 752 C CA . MET A 1 98 ? -7.600 6.589 -2.933 1.00 90.56 98 MET A CA 1
ATOM 753 C C . MET A 1 98 ? -6.597 5.821 -3.807 1.00 90.56 98 MET A C 1
ATOM 755 O O . MET A 1 98 ? -5.823 6.445 -4.529 1.00 90.56 98 MET A O 1
ATOM 759 N N . THR A 1 99 ? -6.624 4.485 -3.765 1.00 92.88 99 THR A N 1
ATOM 760 C CA . THR A 1 99 ? -5.791 3.605 -4.599 1.00 92.88 99 THR A CA 1
ATOM 761 C C . THR A 1 99 ? -6.396 3.339 -5.983 1.00 92.88 99 THR A C 1
ATOM 763 O O . THR A 1 99 ? -5.672 2.944 -6.898 1.00 92.88 99 THR A O 1
ATOM 766 N N . ASP A 1 100 ? -7.695 3.608 -6.178 1.00 94.38 100 ASP A N 1
ATOM 767 C CA . ASP A 1 100 ? -8.433 3.296 -7.411 1.00 94.38 100 ASP A CA 1
ATOM 768 C C . ASP A 1 100 ? -7.756 3.834 -8.689 1.00 94.38 100 ASP A C 1
ATOM 770 O O . ASP A 1 100 ? -7.612 3.064 -9.639 1.00 94.38 100 ASP A O 1
ATOM 774 N N . PRO A 1 101 ? -7.273 5.097 -8.750 1.00 95.06 101 PRO A N 1
ATOM 775 C CA . PRO A 1 101 ? -6.653 5.628 -9.970 1.00 95.06 101 PRO A CA 1
ATOM 776 C C . PRO A 1 101 ? -5.350 4.926 -10.375 1.00 95.06 101 PRO A C 1
ATOM 778 O O . PRO A 1 101 ? -4.891 5.088 -11.503 1.00 95.06 101 PRO A O 1
ATOM 781 N N . TYR A 1 102 ? -4.740 4.179 -9.452 1.00 96.19 102 TYR A N 1
ATOM 782 C CA . TYR A 1 102 ? -3.422 3.568 -9.611 1.00 96.19 102 TYR A CA 1
ATOM 783 C C . TYR A 1 102 ? -3.452 2.045 -9.483 1.00 96.19 102 TYR A C 1
ATOM 785 O O . TYR A 1 102 ? -2.387 1.434 -9.425 1.00 96.19 102 TYR A O 1
ATOM 793 N N . THR A 1 103 ? -4.637 1.427 -9.405 1.00 96.19 103 THR A N 1
ATOM 794 C CA . THR A 1 103 ? -4.764 0.024 -8.984 1.00 96.19 103 THR A CA 1
ATOM 795 C C . THR A 1 103 ? -3.918 -0.918 -9.834 1.00 96.19 103 THR A C 1
ATOM 797 O O . THR A 1 103 ? -3.137 -1.678 -9.272 1.00 96.19 103 THR A O 1
ATOM 800 N N . ASP A 1 104 ? -3.962 -0.802 -11.161 1.00 96.25 104 ASP A N 1
ATOM 801 C CA . ASP A 1 104 ? -3.161 -1.658 -12.046 1.00 96.25 104 ASP A CA 1
ATOM 802 C C . ASP A 1 104 ? -1.650 -1.521 -11.780 1.00 96.25 104 ASP A C 1
ATOM 804 O O . ASP A 1 104 ? -0.936 -2.516 -11.682 1.00 96.25 104 ASP A O 1
ATOM 808 N N . TYR A 1 105 ? -1.160 -0.297 -11.562 1.00 95.69 105 TYR A N 1
ATOM 809 C CA . TYR A 1 105 ? 0.252 -0.031 -11.262 1.00 95.69 105 TYR A CA 1
ATOM 810 C C . TYR A 1 105 ? 0.668 -0.549 -9.883 1.00 95.69 105 TYR A C 1
ATOM 812 O O . TYR A 1 105 ? 1.796 -1.010 -9.701 1.00 95.69 105 TYR A O 1
ATOM 820 N N . ILE A 1 106 ? -0.240 -0.480 -8.908 1.00 97.12 106 ILE A N 1
ATOM 821 C CA . ILE A 1 106 ? -0.029 -1.045 -7.576 1.00 97.12 106 ILE A CA 1
ATOM 822 C C . ILE A 1 106 ? 0.044 -2.570 -7.660 1.00 97.12 106 ILE A C 1
ATOM 824 O O . ILE A 1 106 ? 0.938 -3.165 -7.064 1.00 97.12 106 ILE A O 1
ATOM 828 N N . LEU A 1 107 ? -0.870 -3.206 -8.394 1.00 96.88 107 LEU A N 1
ATOM 829 C CA . LEU A 1 107 ? -0.901 -4.659 -8.539 1.00 96.88 107 LEU A CA 1
ATOM 830 C C . LEU A 1 107 ? 0.326 -5.178 -9.288 1.00 96.88 107 LEU A C 1
ATOM 832 O O . LEU A 1 107 ? 0.940 -6.138 -8.827 1.00 96.88 107 LEU A O 1
ATOM 836 N N . ASP A 1 108 ? 0.744 -4.498 -10.357 1.00 94.75 108 ASP A N 1
ATOM 837 C CA . ASP A 1 108 ? 2.007 -4.767 -11.050 1.00 94.75 108 ASP A CA 1
ATOM 838 C C . ASP A 1 108 ? 3.200 -4.697 -10.086 1.00 94.75 108 ASP A C 1
ATOM 840 O O . ASP A 1 108 ? 4.056 -5.588 -10.060 1.00 94.75 108 ASP A O 1
ATOM 844 N N . PHE A 1 109 ? 3.258 -3.642 -9.266 1.00 94.94 109 PHE A N 1
ATOM 845 C CA . PHE A 1 109 ? 4.308 -3.489 -8.267 1.00 94.94 109 PHE A CA 1
ATOM 846 C C . PHE A 1 109 ? 4.274 -4.632 -7.245 1.00 94.94 109 PHE A C 1
ATOM 848 O O . PHE A 1 109 ? 5.297 -5.276 -7.027 1.00 94.94 109 PHE A O 1
ATOM 855 N N . LEU A 1 110 ? 3.120 -4.930 -6.647 1.00 95.81 110 LEU A N 1
ATOM 856 C CA . LEU A 1 110 ? 2.974 -5.986 -5.642 1.00 95.81 110 LEU A CA 1
ATOM 857 C C . LEU A 1 110 ? 3.363 -7.360 -6.202 1.00 95.81 110 LEU A C 1
ATOM 859 O O . LEU A 1 110 ? 4.135 -8.081 -5.566 1.00 95.81 110 LEU A O 1
ATOM 863 N N . ALA A 1 111 ? 2.927 -7.672 -7.424 1.00 95.31 111 ALA A N 1
ATOM 864 C CA . ALA A 1 111 ? 3.312 -8.888 -8.131 1.00 95.31 111 ALA A CA 1
ATOM 865 C C . ALA A 1 111 ? 4.830 -8.954 -8.361 1.00 95.31 111 ALA A C 1
ATOM 867 O O . ALA A 1 111 ? 5.440 -10.002 -8.149 1.00 95.31 111 ALA A O 1
ATOM 868 N N . SER A 1 112 ? 5.473 -7.831 -8.709 1.00 93.25 112 SER A N 1
ATOM 869 C CA . SER A 1 112 ? 6.937 -7.771 -8.859 1.00 93.25 112 SER A CA 1
ATOM 870 C C . SER A 1 112 ? 7.695 -8.030 -7.550 1.00 93.25 112 SER A C 1
ATOM 872 O O . SER A 1 112 ? 8.839 -8.479 -7.586 1.00 93.25 112 SER A O 1
ATOM 874 N N . GLN A 1 113 ? 7.063 -7.776 -6.398 1.00 93.69 113 GLN A N 1
ATOM 875 C CA . GLN A 1 113 ? 7.614 -8.094 -5.077 1.00 93.69 113 GLN A CA 1
ATOM 876 C C . GLN A 1 113 ? 7.261 -9.518 -4.609 1.00 93.69 113 GLN A C 1
ATOM 878 O O . GLN A 1 113 ? 7.704 -9.932 -3.540 1.00 93.69 113 GLN A O 1
ATOM 883 N N . GLY A 1 114 ? 6.490 -10.273 -5.399 1.00 95.38 114 GLY A N 1
ATOM 884 C CA . GLY A 1 114 ? 6.072 -11.643 -5.099 1.00 95.38 114 GLY A CA 1
ATOM 885 C C . GLY A 1 114 ? 4.761 -11.765 -4.320 1.00 95.38 114 GLY A C 1
ATOM 886 O O . GLY A 1 114 ? 4.382 -12.879 -3.973 1.00 95.38 114 GLY A O 1
ATOM 887 N N . VAL A 1 115 ? 4.058 -10.658 -4.056 1.00 97.25 115 VAL A N 1
ATOM 888 C CA . VAL A 1 115 ? 2.779 -10.678 -3.333 1.00 97.25 115 VAL A CA 1
ATOM 889 C C . VAL A 1 115 ? 1.697 -11.321 -4.199 1.00 97.25 115 VAL A C 1
ATOM 891 O O . VAL A 1 115 ? 1.456 -10.899 -5.329 1.00 97.25 115 VAL A O 1
ATOM 894 N N . ASP A 1 116 ? 1.011 -12.318 -3.644 1.00 97.06 116 ASP A N 1
ATOM 895 C CA . ASP A 1 116 ? -0.109 -12.991 -4.295 1.00 97.06 116 ASP A CA 1
ATOM 896 C C . ASP A 1 116 ? -1.418 -12.266 -3.966 1.00 97.06 116 ASP A C 1
ATOM 898 O O . ASP A 1 116 ? -1.976 -12.433 -2.881 1.00 97.06 116 ASP A O 1
ATOM 902 N N . THR A 1 117 ? -1.903 -11.447 -4.898 1.00 97.25 117 THR A N 1
ATOM 903 C CA . THR A 1 117 ? -3.124 -10.642 -4.736 1.00 97.25 117 THR A CA 1
ATOM 904 C C . THR A 1 117 ? -4.409 -11.401 -5.081 1.00 97.25 117 THR A C 1
ATOM 906 O O . THR A 1 117 ? -5.499 -10.847 -4.947 1.00 97.25 117 THR A O 1
ATOM 909 N N . SER A 1 118 ? -4.314 -12.673 -5.499 1.00 96.25 118 SER A N 1
ATOM 910 C CA . SER A 1 118 ? -5.484 -13.523 -5.790 1.00 96.25 118 SER A CA 1
ATOM 911 C C . SER A 1 118 ? -6.188 -14.047 -4.532 1.00 96.25 118 SER A C 1
ATOM 913 O O . SER A 1 118 ? -7.306 -14.558 -4.597 1.00 96.25 118 SER A O 1
ATOM 915 N N . ARG A 1 119 ? -5.534 -13.901 -3.380 1.00 96.12 119 ARG A N 1
ATOM 916 C CA . ARG A 1 119 ? -6.017 -14.237 -2.041 1.00 96.12 119 ARG A CA 1
ATOM 917 C C . ARG A 1 119 ? -5.725 -13.077 -1.098 1.00 96.12 119 ARG A C 1
ATOM 919 O O . ARG A 1 119 ? -5.094 -12.107 -1.498 1.00 96.12 119 ARG A O 1
ATOM 926 N N . GLU A 1 120 ? -6.133 -13.195 0.158 1.00 97.88 120 GLU A N 1
ATOM 927 C CA . GLU A 1 120 ? -5.778 -12.224 1.194 1.00 97.88 120 GLU A CA 1
ATOM 928 C C . GLU A 1 120 ? -4.254 -12.020 1.293 1.00 97.88 120 GLU A C 1
ATOM 930 O O . GLU A 1 120 ? -3.477 -12.984 1.331 1.00 97.88 120 GLU A O 1
ATOM 935 N N . PHE A 1 121 ? -3.832 -10.757 1.343 1.00 98.12 121 PHE A N 1
ATOM 936 C CA . PHE A 1 121 ? -2.439 -10.328 1.470 1.00 98.12 121 PHE A CA 1
ATOM 937 C C . PHE A 1 121 ? -2.306 -9.246 2.540 1.00 98.12 121 PHE A C 1
ATOM 939 O O . PHE A 1 121 ? -3.275 -8.571 2.872 1.00 98.12 121 PHE A O 1
ATOM 946 N N . VAL A 1 122 ? -1.106 -9.066 3.092 1.00 98.19 122 VAL A N 1
ATOM 947 C CA . VAL A 1 122 ? -0.877 -8.112 4.185 1.00 98.19 122 VAL A CA 1
ATOM 948 C C . VAL A 1 122 ? 0.155 -7.068 3.782 1.00 98.19 122 VAL A C 1
ATOM 950 O O . VAL A 1 122 ? 1.281 -7.396 3.414 1.00 98.19 122 VAL A O 1
ATOM 953 N N . ILE A 1 123 ? -0.202 -5.791 3.902 1.00 97.94 123 ILE A N 1
ATOM 954 C CA . ILE A 1 123 ? 0.710 -4.668 3.651 1.00 97.94 123 ILE A CA 1
ATOM 955 C C . ILE A 1 123 ? 0.784 -3.828 4.915 1.00 97.94 123 ILE A C 1
ATOM 957 O O . IL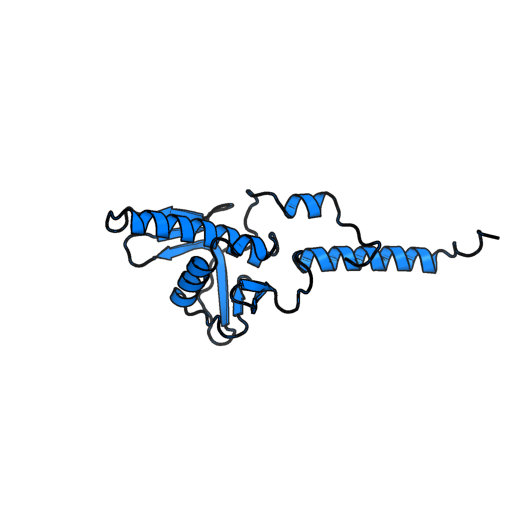E A 1 123 ? -0.240 -3.376 5.417 1.00 97.94 123 ILE A O 1
ATOM 961 N N . ASN A 1 124 ? 1.990 -3.636 5.452 1.00 96.62 124 ASN A N 1
ATOM 962 C CA . ASN A 1 124 ? 2.229 -2.857 6.679 1.00 96.62 124 ASN A CA 1
ATOM 963 C C . ASN A 1 124 ? 1.355 -3.290 7.878 1.00 96.62 124 ASN A C 1
ATOM 965 O O . ASN A 1 124 ? 1.070 -2.502 8.775 1.00 96.62 124 ASN A O 1
ATOM 969 N N . GLY A 1 125 ? 0.930 -4.557 7.905 1.00 95.12 125 GLY A N 1
ATOM 970 C CA . GLY A 1 125 ? 0.036 -5.105 8.930 1.00 95.12 125 GLY A CA 1
ATOM 971 C C . GLY A 1 125 ? -1.464 -4.923 8.660 1.00 95.12 125 GLY A C 1
ATOM 972 O O . GLY A 1 125 ? -2.264 -5.474 9.409 1.00 95.12 125 GLY A O 1
ATOM 973 N N . THR A 1 126 ? -1.860 -4.210 7.602 1.00 96.06 126 THR A N 1
ATOM 974 C CA . THR A 1 126 ? -3.253 -4.164 7.134 1.00 96.06 126 THR A CA 1
ATOM 975 C C . THR A 1 126 ? -3.539 -5.374 6.251 1.00 96.06 126 THR A C 1
ATOM 977 O O . THR A 1 126 ? -2.792 -5.644 5.310 1.00 96.06 126 THR A O 1
ATOM 980 N N . HIS A 1 127 ? -4.615 -6.096 6.567 1.00 97.31 127 HIS A N 1
ATOM 981 C CA . HIS A 1 127 ? -5.111 -7.222 5.781 1.00 97.31 127 HIS A CA 1
ATOM 982 C C . HIS A 1 127 ? -5.936 -6.705 4.604 1.00 97.31 127 HIS A C 1
ATOM 984 O O . HIS A 1 127 ? -6.880 -5.933 4.785 1.00 97.31 127 HIS A O 1
ATOM 990 N N . CYS A 1 128 ? -5.569 -7.132 3.406 1.00 97.25 128 CYS A N 1
ATOM 991 C CA . CYS A 1 128 ? -6.071 -6.617 2.148 1.00 97.25 128 CYS A CA 1
ATOM 992 C C . CYS A 1 128 ? -6.641 -7.741 1.283 1.00 97.25 128 CYS A C 1
ATOM 994 O O . CYS A 1 128 ? -6.149 -8.870 1.291 1.00 97.25 128 CYS A O 1
ATOM 996 N N . GLU A 1 129 ? -7.634 -7.398 0.474 1.00 96.81 129 GLU A N 1
ATOM 997 C CA . GLU A 1 129 ? -8.217 -8.270 -0.540 1.00 96.81 129 GLU A CA 1
ATOM 998 C C . GLU A 1 129 ? -8.521 -7.494 -1.825 1.00 96.81 129 GLU A C 1
ATOM 1000 O O . GLU A 1 129 ? -8.618 -6.262 -1.827 1.00 96.81 129 GLU A O 1
ATOM 1005 N N . LEU A 1 130 ? -8.668 -8.224 -2.932 1.00 96.12 130 LEU A N 1
ATOM 1006 C CA . LEU A 1 130 ? -9.170 -7.678 -4.187 1.00 96.12 130 LEU A CA 1
ATOM 1007 C C . LEU A 1 130 ? -10.670 -7.941 -4.318 1.00 96.12 130 LEU A C 1
ATOM 1009 O O . LEU A 1 130 ? -11.099 -9.073 -4.533 1.00 96.12 130 LEU A O 1
ATOM 1013 N N . VAL A 1 131 ? -11.465 -6.874 -4.273 1.00 93.56 131 VAL A N 1
ATOM 1014 C CA . VAL A 1 131 ? -12.920 -6.923 -4.456 1.00 93.56 131 VAL A CA 1
ATOM 1015 C C . VAL A 1 131 ? -13.276 -6.142 -5.710 1.00 93.56 131 VAL A C 1
ATOM 1017 O O . VAL A 1 131 ? -13.039 -4.939 -5.794 1.00 93.56 131 VAL A O 1
ATOM 1020 N N . ASN A 1 132 ? -13.838 -6.824 -6.713 1.00 91.56 132 ASN A N 1
ATOM 1021 C CA . ASN A 1 132 ? -14.178 -6.232 -8.016 1.00 91.56 132 ASN A CA 1
ATOM 1022 C C . ASN A 1 132 ? -13.000 -5.482 -8.669 1.00 91.56 132 ASN A C 1
ATOM 1024 O O . ASN A 1 132 ? -13.178 -4.409 -9.243 1.00 91.56 132 ASN A O 1
ATOM 1028 N N . GLY A 1 133 ? -11.790 -6.035 -8.540 1.00 92.00 133 GLY A N 1
ATOM 1029 C CA . GLY A 1 133 ? -10.567 -5.442 -9.083 1.00 92.00 133 GLY A CA 1
ATOM 1030 C C . GLY A 1 133 ? -10.028 -4.249 -8.294 1.00 92.00 133 GLY A C 1
ATOM 1031 O O . GLY A 1 133 ? -9.106 -3.611 -8.776 1.00 92.00 133 GLY A O 1
ATOM 1032 N N . LYS A 1 134 ? -10.567 -3.944 -7.106 1.00 94.25 134 LYS A N 1
ATOM 1033 C CA . LYS A 1 134 ? -10.096 -2.860 -6.233 1.00 94.25 134 LYS A CA 1
ATOM 1034 C C . LYS A 1 134 ? -9.499 -3.400 -4.946 1.00 94.25 134 LYS A C 1
ATOM 1036 O O . LYS A 1 134 ? -10.021 -4.355 -4.371 1.00 94.25 134 LYS A O 1
ATOM 1041 N N . ILE A 1 135 ? -8.444 -2.749 -4.472 1.00 95.19 135 ILE A N 1
ATOM 1042 C CA . ILE A 1 135 ? -7.821 -3.073 -3.188 1.00 95.19 135 ILE A CA 1
ATOM 1043 C C . ILE A 1 135 ? -8.756 -2.610 -2.074 1.00 95.19 135 ILE A C 1
ATOM 1045 O O . ILE A 1 135 ? -9.182 -1.459 -2.054 1.00 95.19 135 ILE A O 1
ATOM 1049 N N . SER A 1 136 ? -9.091 -3.511 -1.159 1.00 94.12 136 SER A N 1
ATOM 1050 C CA . SER A 1 136 ? -9.951 -3.244 -0.006 1.00 94.12 136 SER A CA 1
ATOM 1051 C C . SER A 1 136 ? -9.333 -3.815 1.264 1.00 94.12 136 SER A C 1
ATOM 1053 O O . SER A 1 136 ? -8.522 -4.735 1.205 1.00 94.12 136 SER A O 1
ATOM 1055 N N . GLU A 1 137 ? -9.696 -3.251 2.414 1.00 94.88 137 GLU A N 1
ATOM 1056 C CA . GLU A 1 137 ? -9.347 -3.822 3.715 1.00 94.88 137 GLU A CA 1
ATOM 1057 C C . GLU A 1 137 ? -10.320 -4.959 4.043 1.00 94.88 137 GLU A C 1
ATOM 1059 O O . GLU A 1 137 ? -11.536 -4.770 3.973 1.00 94.88 137 GLU A O 1
ATOM 1064 N N . VAL A 1 138 ? -9.786 -6.120 4.428 1.00 94.06 138 VAL A N 1
ATOM 1065 C CA . VAL A 1 138 ? -10.593 -7.308 4.738 1.00 94.06 138 VAL A CA 1
ATOM 1066 C C . VAL A 1 138 ? -11.571 -7.009 5.871 1.00 94.06 138 VAL A C 1
ATOM 1068 O O . VAL A 1 138 ? -11.187 -6.565 6.954 1.00 94.06 138 VAL A O 1
ATOM 1071 N N . GLY A 1 139 ? -12.852 -7.291 5.629 1.00 87.19 139 GLY A N 1
ATOM 1072 C CA . GLY A 1 139 ? -13.917 -7.114 6.619 1.00 87.19 139 GLY A CA 1
ATOM 1073 C C . GLY A 1 139 ? -14.293 -5.655 6.900 1.00 87.19 139 GLY A C 1
ATOM 1074 O O . GLY A 1 139 ? -15.020 -5.393 7.862 1.00 87.19 139 GLY A O 1
ATOM 1075 N N . ASN A 1 140 ? -13.821 -4.703 6.088 1.00 84.81 140 ASN A N 1
ATOM 1076 C CA . ASN A 1 140 ? -14.228 -3.310 6.193 1.00 84.81 140 ASN A CA 1
ATOM 1077 C C . ASN A 1 140 ? -15.401 -2.993 5.249 1.00 84.81 140 ASN A C 1
ATOM 1079 O O . ASN A 1 140 ? -15.219 -2.603 4.099 1.00 84.81 140 ASN A O 1
ATOM 1083 N N . ASP A 1 141 ? -16.623 -3.085 5.776 1.00 76.56 141 ASP A N 1
ATOM 1084 C CA . ASP A 1 141 ? -17.849 -2.682 5.063 1.00 76.56 141 ASP A CA 1
ATOM 1085 C C . ASP A 1 141 ? -18.021 -1.152 4.956 1.00 76.56 141 ASP A C 1
ATOM 1087 O O . ASP A 1 141 ? -19.016 -0.649 4.420 1.00 76.56 141 ASP A O 1
ATOM 1091 N N . TYR A 1 142 ? -17.093 -0.381 5.527 1.00 70.94 142 TYR A N 1
ATOM 1092 C CA . TYR A 1 142 ? -17.138 1.072 5.573 1.00 70.94 142 TYR A CA 1
ATOM 1093 C C . TYR A 1 142 ? -16.020 1.664 4.713 1.00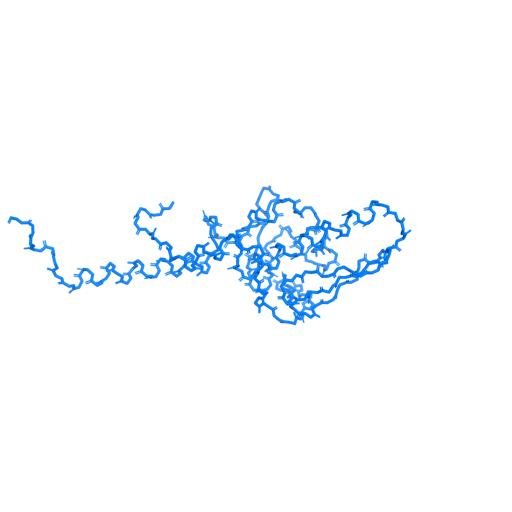 70.94 142 TYR A C 1
ATOM 1095 O O . TYR A 1 142 ? -14.924 1.138 4.605 1.00 70.94 142 TYR A O 1
ATOM 1103 N N . VAL A 1 143 ? -16.268 2.837 4.134 1.00 70.88 143 VAL A N 1
ATOM 1104 C CA . VAL A 1 143 ? -15.251 3.528 3.320 1.00 70.88 143 VAL A CA 1
ATOM 1105 C C . VAL A 1 143 ? -14.097 4.066 4.187 1.00 70.88 143 VAL A C 1
ATOM 1107 O O . VAL A 1 143 ? -13.027 4.371 3.677 1.00 70.88 143 VAL A O 1
ATOM 1110 N N . VAL A 1 144 ? -14.303 4.179 5.504 1.00 78.62 144 VAL A N 1
ATOM 1111 C CA . VAL A 1 144 ? -13.373 4.775 6.477 1.00 78.62 144 VAL A CA 1
ATOM 1112 C C . VAL A 1 144 ? -12.367 3.733 6.980 1.00 78.62 144 VAL A C 1
ATOM 1114 O O . VAL A 1 144 ? -12.792 2.607 7.232 1.00 78.62 144 VAL A O 1
ATOM 1117 N N . PRO A 1 145 ? -11.079 4.077 7.216 1.00 82.19 145 PRO A N 1
ATOM 1118 C CA . PRO A 1 145 ? -10.104 3.119 7.739 1.00 82.19 145 PRO A CA 1
ATOM 1119 C C . PRO A 1 145 ? -10.591 2.492 9.046 1.00 82.19 145 PRO A C 1
ATOM 1121 O O . PRO A 1 145 ? -11.052 3.211 9.949 1.00 82.19 145 PRO A O 1
ATOM 1124 N N . SER A 1 146 ? -10.471 1.171 9.179 1.00 82.50 146 SER A N 1
ATOM 1125 C CA . SER A 1 146 ? -11.034 0.441 10.318 1.00 82.50 146 SER A CA 1
ATOM 1126 C C . SER A 1 146 ? -10.506 0.941 11.653 1.00 82.50 146 SER A C 1
ATOM 1128 O O . SER A 1 146 ? -11.267 1.050 12.614 1.00 82.50 146 SER A O 1
ATOM 1130 N N . SER A 1 147 ? -9.232 1.336 11.726 1.00 81.69 147 SER A N 1
ATOM 1131 C CA . SER A 1 147 ? -8.656 1.870 12.969 1.00 81.69 147 SER A CA 1
ATOM 1132 C C . SER A 1 147 ? -9.369 3.136 13.474 1.00 81.69 147 SER A C 1
ATOM 1134 O O . SER A 1 147 ? -9.473 3.360 14.684 1.00 81.69 147 SER A O 1
ATOM 1136 N N . ILE A 1 148 ? -9.895 3.959 12.564 1.00 81.56 148 ILE A N 1
ATOM 1137 C CA . ILE A 1 148 ? -10.620 5.191 12.888 1.00 81.56 148 ILE A CA 1
ATOM 1138 C C . ILE A 1 148 ? -12.083 4.864 13.187 1.00 81.56 148 ILE A C 1
ATOM 1140 O O . ILE A 1 148 ? -12.639 5.339 14.181 1.00 81.56 148 ILE A O 1
ATOM 1144 N N . GLN A 1 149 ? -12.680 3.970 12.399 1.00 81.44 149 GLN A N 1
ATOM 1145 C CA . GLN A 1 149 ? -14.032 3.479 12.640 1.00 81.44 149 GLN A CA 1
ATOM 1146 C C . GLN A 1 149 ? -14.168 2.824 14.022 1.00 81.44 149 GLN A C 1
ATOM 1148 O O . GLN A 1 149 ? -15.088 3.136 14.778 1.00 81.44 149 GLN A O 1
ATOM 1153 N N . GLN A 1 150 ? -13.223 1.965 14.403 1.00 83.88 150 GLN A N 1
ATOM 1154 C CA . GLN A 1 150 ? -13.209 1.290 15.700 1.00 83.88 150 GLN A CA 1
ATOM 1155 C C . GLN A 1 150 ? -13.090 2.282 16.864 1.00 83.88 150 GLN A C 1
ATOM 1157 O O . GLN A 1 150 ? -13.763 2.114 17.884 1.00 83.88 150 GLN A O 1
ATOM 1162 N N . LYS A 1 151 ? -12.294 3.351 16.712 1.00 85.38 151 LYS A N 1
ATOM 1163 C CA . LYS A 1 151 ? -12.212 4.432 17.708 1.00 85.38 151 LYS A CA 1
ATOM 1164 C C . LYS A 1 151 ? -13.545 5.163 17.857 1.00 85.38 151 LYS A C 1
ATOM 1166 O O . LYS A 1 151 ? -13.974 5.394 18.988 1.00 85.38 151 LYS A O 1
ATOM 1171 N N . ALA A 1 152 ? -14.221 5.475 16.752 1.00 83.56 152 ALA A N 1
ATOM 1172 C CA . ALA A 1 152 ? -15.539 6.105 16.780 1.00 83.56 152 ALA A CA 1
ATOM 1173 C C . ALA A 1 152 ? -16.595 5.212 17.452 1.00 83.56 152 ALA A C 1
ATOM 1175 O O . ALA 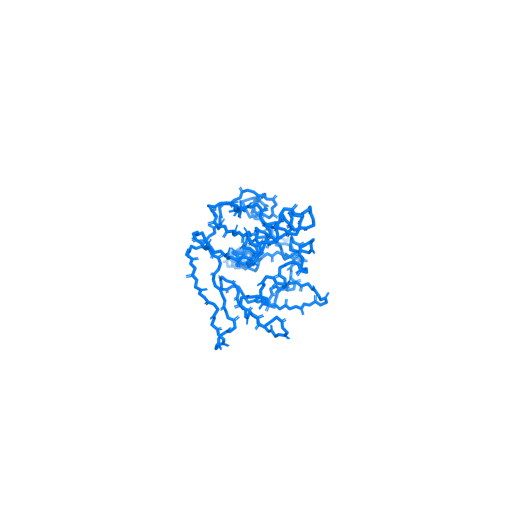A 1 152 ? -17.300 5.667 18.356 1.00 83.56 152 ALA A O 1
ATOM 1176 N N . VAL A 1 153 ? -16.637 3.922 17.099 1.00 84.75 153 VAL A N 1
ATOM 1177 C CA . VAL A 1 153 ? -17.531 2.931 17.722 1.00 84.75 153 VAL A CA 1
ATOM 1178 C C . VAL A 1 153 ? -17.269 2.817 19.223 1.00 84.75 153 VAL A C 1
ATOM 1180 O O . VAL A 1 153 ? -18.216 2.787 20.011 1.00 84.75 153 VAL A O 1
ATOM 1183 N N . LYS A 1 154 ? -15.997 2.763 19.638 1.00 86.62 154 LYS A N 1
ATOM 1184 C CA . LYS A 1 154 ? -15.623 2.678 21.054 1.00 86.62 154 LYS A CA 1
ATOM 1185 C C . LYS A 1 154 ? -16.130 3.890 21.836 1.00 86.62 154 LYS A C 1
ATOM 1187 O O . LYS A 1 154 ? -16.814 3.701 22.838 1.00 86.62 154 LYS A O 1
ATOM 1192 N N . ARG A 1 155 ? -15.879 5.110 21.344 1.00 86.88 155 ARG A N 1
ATOM 1193 C CA . ARG A 1 155 ? -16.367 6.343 21.989 1.00 86.88 155 ARG A CA 1
ATOM 1194 C C . ARG A 1 155 ? -17.887 6.367 22.099 1.00 86.88 155 ARG A C 1
ATOM 1196 O O . ARG A 1 155 ? -18.412 6.678 23.160 1.00 86.88 155 ARG A O 1
ATOM 1203 N N . TYR A 1 156 ? -18.591 5.996 21.031 1.00 84.69 156 TYR A N 1
ATOM 1204 C CA . TYR A 1 156 ? -20.051 5.933 21.046 1.00 84.69 156 TYR A CA 1
ATOM 1205 C C . TYR A 1 156 ? -20.567 4.963 22.120 1.00 84.69 156 TYR A C 1
ATOM 1207 O O . TYR A 1 156 ? -21.444 5.319 22.908 1.00 84.69 156 TYR A O 1
ATOM 1215 N N . LYS A 1 157 ? -19.985 3.759 22.207 1.00 85.88 157 LYS A N 1
ATOM 1216 C CA . LYS A 1 157 ? -20.340 2.766 23.235 1.00 85.88 157 LYS A CA 1
ATOM 1217 C C . LYS A 1 157 ? -20.073 3.280 24.652 1.00 85.88 157 LYS A C 1
ATOM 1219 O O . LYS A 1 157 ? -20.908 3.081 25.530 1.00 85.88 157 LYS A O 1
ATOM 1224 N N . GLU A 1 158 ? -18.950 3.958 24.871 1.00 87.94 158 GLU A N 1
ATOM 1225 C CA . GLU A 1 158 ? -18.610 4.563 26.165 1.00 87.94 158 GLU A CA 1
ATOM 1226 C C . GLU A 1 158 ? -19.605 5.667 26.553 1.00 87.94 158 GLU A C 1
ATOM 1228 O O . GLU A 1 158 ? -20.127 5.648 27.668 1.00 87.94 158 GLU A O 1
ATOM 1233 N N . SER A 1 159 ? -19.952 6.572 25.630 1.00 83.81 159 SER A N 1
ATOM 1234 C CA . SER A 1 159 ? -20.966 7.610 25.865 1.00 83.81 159 SER A CA 1
ATOM 1235 C C . SER A 1 159 ? -22.346 7.017 26.164 1.00 83.81 159 SER A C 1
ATOM 1237 O O . SER A 1 159 ? -23.012 7.447 27.105 1.00 83.81 159 SER A O 1
ATOM 1239 N N . MET A 1 160 ? -22.766 5.991 25.420 1.00 82.75 160 MET A N 1
ATOM 1240 C CA . MET A 1 160 ? -24.031 5.294 25.670 1.00 82.75 160 MET A CA 1
ATOM 1241 C C . MET A 1 160 ? -24.039 4.592 27.030 1.00 82.75 160 MET A C 1
ATOM 1243 O O . MET A 1 160 ? -25.023 4.685 27.761 1.00 82.75 160 MET A O 1
ATOM 1247 N N . SER A 1 161 ? -22.940 3.936 27.409 1.00 84.88 161 SER A N 1
ATOM 1248 C CA . SER A 1 161 ? -22.821 3.311 28.728 1.00 84.88 161 SER A CA 1
ATOM 1249 C C . SER A 1 161 ? -22.906 4.341 29.854 1.00 84.88 161 SER A C 1
ATOM 1251 O O . SER A 1 161 ? -23.541 4.065 30.867 1.00 84.88 161 SER A O 1
ATOM 1253 N N . GLN A 1 162 ? -22.306 5.524 29.696 1.00 81.44 162 GLN A N 1
ATOM 1254 C CA . GLN A 1 162 ? -22.414 6.604 30.681 1.00 81.44 162 GLN A CA 1
ATOM 1255 C C . GLN A 1 162 ? -23.849 7.128 30.803 1.00 81.44 162 GLN A C 1
ATOM 1257 O O . GLN A 1 162 ? -24.323 7.327 31.918 1.00 81.44 162 GLN A O 1
ATOM 1262 N N . LEU A 1 163 ? -24.564 7.299 29.686 1.00 78.38 163 LEU A N 1
ATOM 1263 C CA . LEU A 1 163 ? -25.972 7.713 29.693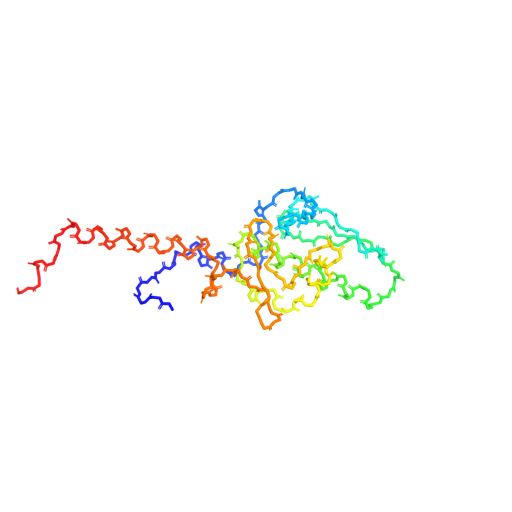 1.00 78.38 163 LEU A CA 1
ATOM 1264 C C . LEU A 1 163 ? -26.880 6.681 30.376 1.00 78.38 163 LEU A C 1
ATOM 1266 O O . LEU A 1 163 ? -27.768 7.050 31.142 1.00 78.38 163 LEU A O 1
ATOM 1270 N N . LEU A 1 164 ? -26.652 5.391 30.121 1.00 77.44 164 LEU A N 1
ATOM 1271 C CA . LEU A 1 164 ? -27.415 4.303 30.739 1.00 77.44 164 LEU A CA 1
ATOM 1272 C C . LEU A 1 164 ? -27.118 4.179 32.241 1.00 77.44 164 LEU A C 1
ATOM 1274 O O . LEU A 1 164 ? -28.040 4.004 33.032 1.00 77.44 164 LEU A O 1
ATOM 1278 N N . ASN A 1 165 ? -25.856 4.344 32.645 1.00 76.19 165 ASN A N 1
ATOM 1279 C CA . ASN A 1 165 ? -25.439 4.257 34.048 1.00 76.19 165 ASN A CA 1
ATOM 1280 C C . ASN A 1 165 ? -25.735 5.539 34.853 1.00 76.19 165 ASN A C 1
ATOM 1282 O O . ASN A 1 165 ? -25.787 5.492 36.079 1.00 76.19 165 ASN A O 1
ATOM 1286 N N . GLY A 1 166 ? -25.931 6.681 34.184 1.00 63.75 166 GLY A N 1
ATOM 1287 C CA . GLY A 1 166 ? -26.198 7.988 34.797 1.00 63.75 166 GLY A CA 1
ATOM 1288 C C . GLY A 1 166 ? -27.659 8.249 35.187 1.00 63.75 166 GLY A C 1
ATOM 1289 O O . GLY A 1 166 ? -27.948 9.289 35.773 1.00 63.75 166 GLY A O 1
ATOM 1290 N N . GLY A 1 167 ? -28.589 7.334 34.882 1.00 56.53 167 GLY A N 1
ATOM 1291 C CA . GLY A 1 167 ? -29.971 7.380 35.384 1.00 56.53 167 GLY A CA 1
ATOM 1292 C C . GLY A 1 167 ? -30.865 8.505 34.836 1.00 56.53 167 GLY A C 1
ATOM 1293 O O . GLY A 1 167 ? -31.940 8.751 35.380 1.00 56.53 167 GLY A O 1
ATOM 1294 N N . THR A 1 168 ? -30.483 9.192 33.757 1.00 55.00 168 THR A N 1
ATOM 1295 C CA . THR A 1 168 ? -31.187 10.391 33.253 1.00 55.00 168 THR A CA 1
ATOM 1296 C C . THR A 1 168 ? -32.522 10.123 32.538 1.00 55.00 168 THR A C 1
ATOM 1298 O O . THR A 1 168 ? -33.176 11.066 32.095 1.00 55.00 168 THR A O 1
ATOM 1301 N N . TRP A 1 169 ? -32.968 8.867 32.451 1.00 51.44 169 TRP A N 1
ATOM 1302 C CA . TRP A 1 169 ? -34.193 8.471 31.741 1.00 51.44 169 TRP A CA 1
ATOM 1303 C C . TRP A 1 169 ? -35.506 8.828 32.470 1.00 51.44 169 TRP A C 1
ATOM 1305 O O . TRP A 1 169 ? -36.562 8.787 31.851 1.00 51.44 169 TRP A O 1
ATOM 1315 N N . TYR A 1 170 ? -35.465 9.244 33.744 1.00 47.44 170 TYR A N 1
ATOM 1316 C CA . TYR A 1 170 ? -36.662 9.557 34.553 1.00 47.44 170 TYR A CA 1
ATOM 1317 C C . TYR A 1 170 ? -37.050 11.050 34.626 1.00 47.44 170 TYR A C 1
ATOM 1319 O O . TYR A 1 170 ? -37.750 11.451 35.551 1.00 47.44 170 TYR A O 1
ATOM 1327 N N . ARG A 1 171 ? -36.599 11.914 33.704 1.00 47.16 171 ARG A N 1
ATOM 1328 C CA . ARG A 1 171 ? -36.943 13.359 33.735 1.00 47.16 171 ARG A CA 1
ATOM 1329 C C . ARG A 1 171 ? -37.768 13.882 32.558 1.00 47.16 171 ARG A C 1
ATOM 1331 O O . ARG A 1 171 ? -37.907 15.092 32.415 1.00 47.16 171 ARG A O 1
ATOM 1338 N N . TRP A 1 172 ? -38.351 12.992 31.764 1.00 43.94 172 TRP A N 1
ATOM 1339 C CA . TRP A 1 172 ? -39.340 13.354 30.748 1.00 43.94 172 TRP A CA 1
ATOM 1340 C C . TRP A 1 172 ? -40.666 12.652 31.058 1.00 43.94 172 TRP A C 1
ATOM 1342 O O . TRP A 1 172 ? -40.966 11.598 30.505 1.00 43.94 172 TRP A O 1
ATOM 1352 N N . SER A 1 173 ? -41.428 13.230 31.988 1.00 40.00 173 SER A N 1
ATOM 1353 C CA . SER A 1 173 ? -42.856 12.973 32.219 1.00 40.00 173 SER A CA 1
ATOM 1354 C C . SER A 1 173 ? -43.515 14.262 32.677 1.00 40.00 173 SER A C 1
ATOM 1356 O O . SER A 1 173 ? -42.966 14.836 33.648 1.00 40.00 173 SER A O 1
#

Secondary structure (DSSP, 8-state):
--TT----HHHHHHTT-S----S-BSEEEEETTTTEEEE-BT-EEE-SSS-EEEE-SSSEEEE--TTS-HHHHHHHHHHHHHHHHHHHHHTT-S-GGGGGGGHHHHHHHHHHTT--TTS-EEETTEEEEEETTEEEETT--SSS-HHHHHHHHHHHHHHHHHHHHTTGGGS--

Radius of gyration: 19.89 Å; chains: 1; bounding box: 60×35×58 Å

Foldseek 3Di:
DPPPQDFDPVLVVLADDLFDFQPFDDWDAQDPVQLETEDHAQDKADPVQQKIWGHHGGFIDIDGCGPVDPVVVVLSVLLRQLSNQVRCVLSQRYFQCSNVVNLVSNVVVSVVSVRDQCDWHHYNRFIWHQDPSGIDGPPPPDRHRVVSVVVSVVVVVVVVVCVVVVPPPPPDD

Sequence (173 aa):
AITGMSYLPSEIQTFGTIQQPFKTRGYKPYDPGTNSITIGVGSRFNLGNGYSMTVQEDFVWGEGYGNGSKADDERCNMIIGGLNTLIHFADQQYFSSMTDPYTDYILDFLASQGVDTSREFVINGTHCELVNGKISEVGNDYVVPSSIQQKAVKRYKESMSQLLNGGTWYRWS

pLDDT: mean 85.76, std 13.33, range [40.0, 98.19]